Protein AF-A0A6J6HFD9-F1 (afdb_monomer_lite)

Foldseek 3Di:
DPDDPVNVPDPCCVVVVDDVPDDDDDDPVVVVVVVVCCVVVNDPDDPDDPPDD

pLDDT: mean 85.13, std 9.96, range [53.91, 97.31]

Sequence (53 aa):
MQHTEACADCVVSFICSREPGDAVIVDVGEYRALKMLSDSGLVPELRHRRRIG

Organism: NCBI:txid449393

Structure (mmCIF, N/CA/C/O backbone):
data_AF-A0A6J6HFD9-F1
#
_entry.id   AF-A0A6J6HFD9-F1
#
loop_
_atom_site.group_PDB
_atom_site.id
_atom_site.type_symbol
_atom_site.label_atom_id
_atom_site.label_alt_id
_atom_site.label_comp_id
_atom_site.label_asym_id
_atom_site.label_entity_id
_atom_site.label_seq_id
_atom_site.pdbx_PDB_ins_code
_atom_site.Cartn_x
_atom_site.Cartn_y
_atom_site.Cartn_z
_atom_site.occupancy
_atom_site.B_iso_or_equiv
_atom_site.auth_seq_id
_atom_site.auth_comp_id
_atom_site.auth_asym_id
_atom_site.auth_atom_id
_atom_site.pdbx_PDB_model_num
ATOM 1 N N . MET A 1 1 ? 19.301 9.750 3.921 1.00 61.16 1 MET A N 1
ATOM 2 C CA . MET A 1 1 ? 19.163 8.4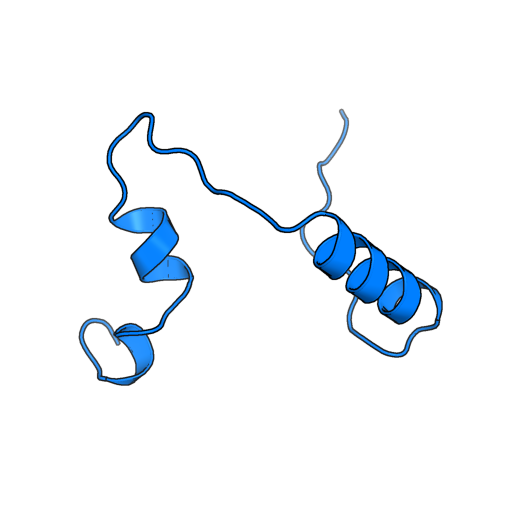10 4.532 1.00 61.16 1 MET A CA 1
ATOM 3 C C . MET A 1 1 ? 18.739 7.415 3.463 1.00 61.16 1 MET A C 1
ATOM 5 O O . MET A 1 1 ? 17.622 6.930 3.477 1.00 61.16 1 MET A O 1
ATOM 9 N N . GLN A 1 2 ? 19.610 7.175 2.493 1.00 62.47 2 GLN A N 1
ATOM 10 C CA . GLN A 1 2 ? 19.368 6.233 1.404 1.00 62.47 2 GLN A CA 1
ATOM 11 C C . GLN A 1 2 ? 20.460 5.168 1.495 1.00 62.47 2 GLN A C 1
ATOM 13 O O . GLN A 1 2 ? 21.573 5.501 1.904 1.00 62.47 2 GLN A O 1
ATOM 18 N N . HIS A 1 3 ? 20.118 3.915 1.181 1.00 68.31 3 HIS A N 1
ATOM 19 C CA . HIS A 1 3 ? 20.990 2.736 1.322 1.00 68.31 3 HIS A CA 1
ATOM 20 C C . HIS A 1 3 ? 21.254 2.261 2.765 1.00 68.31 3 HIS A C 1
ATOM 22 O O . HIS A 1 3 ? 22.338 1.769 3.067 1.00 68.31 3 HIS A O 1
ATOM 28 N N . THR A 1 4 ? 20.276 2.385 3.667 1.00 78.56 4 THR A N 1
ATOM 29 C CA . THR A 1 4 ? 20.300 1.689 4.970 1.00 78.56 4 THR A CA 1
ATOM 30 C C . THR A 1 4 ? 19.489 0.392 4.899 1.00 78.56 4 THR A C 1
ATOM 32 O O . THR A 1 4 ? 18.685 0.224 3.983 1.00 78.56 4 THR A O 1
ATOM 35 N N . GLU A 1 5 ? 19.641 -0.510 5.874 1.00 77.12 5 GLU A N 1
ATOM 36 C CA . GLU A 1 5 ? 18.845 -1.752 5.940 1.00 77.12 5 GLU A CA 1
ATOM 37 C C . GLU A 1 5 ? 17.331 -1.486 5.960 1.00 77.12 5 GLU A C 1
ATOM 39 O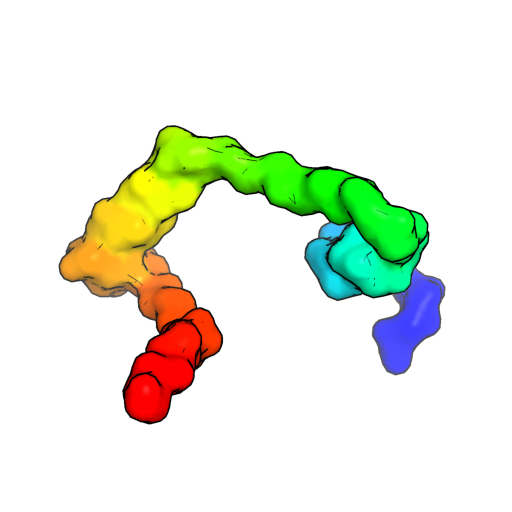 O . GLU A 1 5 ? 16.565 -2.217 5.342 1.00 77.12 5 GLU A O 1
ATOM 44 N N . ALA A 1 6 ? 16.890 -0.374 6.557 1.00 75.00 6 ALA A N 1
ATOM 45 C CA . ALA A 1 6 ? 15.488 0.050 6.518 1.00 75.00 6 ALA A CA 1
ATOM 46 C C . ALA A 1 6 ? 14.973 0.333 5.090 1.00 75.00 6 ALA A C 1
ATOM 48 O O . ALA A 1 6 ? 13.771 0.280 4.839 1.00 75.00 6 ALA A O 1
ATOM 49 N N . CYS A 1 7 ? 15.865 0.642 4.143 1.00 73.06 7 CYS A N 1
ATOM 50 C CA . CYS A 1 7 ? 15.516 0.846 2.739 1.00 73.06 7 CYS A CA 1
ATOM 51 C C . CYS A 1 7 ? 15.459 -0.458 1.927 1.00 73.06 7 CYS A C 1
ATOM 53 O O . CYS A 1 7 ? 14.952 -0.417 0.803 1.00 73.06 7 CYS A O 1
ATOM 55 N N . ALA A 1 8 ? 15.973 -1.576 2.459 1.00 73.62 8 ALA A N 1
ATOM 56 C CA . ALA A 1 8 ? 16.042 -2.858 1.754 1.00 73.62 8 ALA A CA 1
ATOM 57 C C . ALA A 1 8 ? 14.658 -3.499 1.538 1.00 73.62 8 ALA A C 1
ATOM 59 O O . ALA A 1 8 ? 14.482 -4.226 0.568 1.00 73.62 8 ALA A O 1
ATOM 60 N N . ASP A 1 9 ? 13.678 -3.159 2.382 1.00 75.25 9 ASP A N 1
ATOM 61 C CA . ASP A 1 9 ? 12.270 -3.576 2.266 1.00 75.25 9 ASP A CA 1
ATOM 62 C C . ASP A 1 9 ? 11.319 -2.364 2.163 1.00 75.25 9 ASP A C 1
ATOM 64 O O . ASP A 1 9 ? 10.182 -2.349 2.631 1.00 75.25 9 ASP A O 1
ATOM 68 N N . CYS A 1 10 ? 11.810 -1.253 1.607 1.00 83.38 10 CYS A N 1
ATOM 69 C CA . CYS A 1 10 ? 11.006 -0.043 1.509 1.00 83.38 10 CYS A CA 1
ATOM 70 C C . CYS A 1 10 ? 10.131 -0.058 0.253 1.00 83.38 10 CYS A C 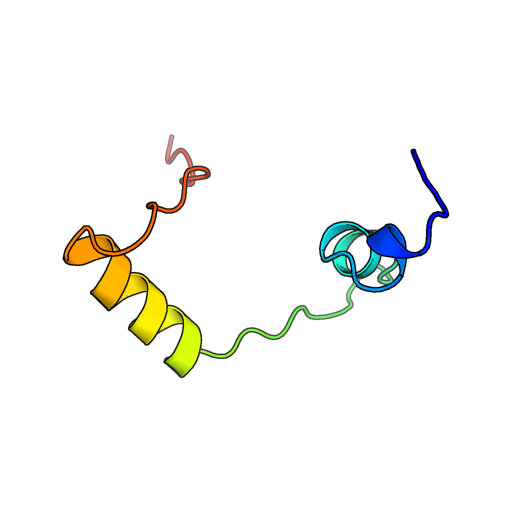1
ATOM 72 O O . CYS A 1 10 ? 10.628 -0.175 -0.869 1.00 83.38 10 CYS A O 1
ATOM 74 N N . VAL A 1 11 ? 8.835 0.211 0.436 1.00 83.62 11 VAL A N 1
ATOM 75 C CA . VAL A 1 11 ? 7.862 0.392 -0.656 1.00 83.62 11 VAL A CA 1
ATOM 76 C C . VAL A 1 11 ? 8.327 1.420 -1.698 1.00 83.62 11 VAL A C 1
ATOM 78 O O . VAL A 1 11 ? 8.045 1.274 -2.883 1.00 83.62 11 VAL A O 1
ATOM 81 N N . VAL A 1 12 ? 9.065 2.454 -1.278 1.00 83.31 12 VAL A N 1
ATOM 82 C CA . VAL A 1 12 ? 9.577 3.497 -2.180 1.00 83.31 12 VAL A CA 1
ATOM 83 C C . VAL A 1 12 ? 10.649 2.935 -3.106 1.00 83.31 12 VAL A C 1
ATOM 85 O O . VAL A 1 12 ? 10.594 3.192 -4.304 1.00 83.31 12 VAL A O 1
ATOM 88 N N . SER A 1 13 ? 11.583 2.135 -2.579 1.00 83.00 13 SER A N 1
ATOM 89 C CA . SER A 1 13 ? 12.599 1.459 -3.390 1.00 83.00 13 SER A CA 1
ATOM 90 C C . SER A 1 13 ? 11.925 0.579 -4.442 1.00 83.00 13 SER A C 1
ATOM 92 O O . SER A 1 13 ? 12.210 0.745 -5.621 1.00 83.00 13 SER A O 1
ATOM 94 N N . PHE A 1 14 ? 10.956 -0.251 -4.032 1.00 83.50 14 PHE A N 1
ATOM 95 C CA . PHE A 1 14 ? 10.193 -1.122 -4.934 1.00 83.50 14 PHE A CA 1
ATOM 96 C C . PHE A 1 14 ? 9.491 -0.350 -6.064 1.00 83.50 14 PHE A C 1
ATOM 98 O O . PHE A 1 14 ? 9.556 -0.738 -7.228 1.00 83.50 14 PHE A O 1
ATOM 105 N N . ILE A 1 15 ? 8.840 0.775 -5.746 1.00 85.19 15 ILE A N 1
ATOM 106 C CA . ILE A 1 15 ? 8.119 1.581 -6.743 1.00 85.19 15 ILE A CA 1
ATOM 107 C C . ILE A 1 15 ? 9.078 2.333 -7.678 1.00 85.19 15 ILE A C 1
ATOM 109 O O . ILE A 1 15 ? 8.759 2.512 -8.855 1.00 85.19 15 ILE A O 1
ATOM 113 N N . CYS A 1 16 ? 10.212 2.814 -7.166 1.00 83.94 16 CYS A N 1
ATOM 114 C CA . CYS A 1 16 ? 11.140 3.665 -7.911 1.00 83.94 16 CYS A CA 1
ATOM 115 C C . CYS A 1 16 ? 12.179 2.889 -8.725 1.00 83.94 16 CYS A C 1
ATOM 117 O O . CYS A 1 16 ? 12.695 3.444 -9.691 1.00 83.94 16 CYS A O 1
ATOM 119 N N . SER A 1 17 ? 12.500 1.646 -8.359 1.00 83.62 17 SER A N 1
ATOM 120 C CA . SER A 1 17 ? 13.491 0.829 -9.073 1.00 83.62 17 SER A CA 1
ATOM 121 C C . SER A 1 17 ? 12.911 -0.003 -10.217 1.00 83.62 17 SER A C 1
ATOM 123 O O . SER A 1 17 ? 13.662 -0.724 -10.866 1.00 83.62 17 SER A O 1
ATOM 125 N N . ARG A 1 18 ? 11.593 0.045 -10.439 1.00 86.94 18 ARG A N 1
ATOM 126 C CA . ARG A 1 18 ? 10.917 -0.720 -11.495 1.00 86.94 18 ARG A CA 1
ATOM 127 C C . ARG A 1 18 ? 11.187 -0.138 -12.881 1.00 86.94 18 ARG A C 1
ATOM 129 O O . ARG A 1 18 ? 11.325 1.081 -13.028 1.00 86.94 18 ARG A O 1
ATOM 136 N N . GLU A 1 19 ? 11.190 -0.986 -13.902 1.00 87.50 19 GLU A N 1
ATOM 137 C CA . GLU A 1 19 ? 11.315 -0.518 -15.276 1.00 87.50 19 GLU A CA 1
ATOM 138 C C . GLU A 1 19 ? 9.999 0.124 -15.757 1.00 87.50 19 GLU A C 1
ATOM 140 O O . GLU A 1 19 ? 8.900 -0.237 -15.309 1.00 87.50 19 GLU A O 1
ATOM 145 N N . PRO A 1 20 ? 10.062 1.117 -16.663 1.00 83.69 20 PRO A N 1
ATOM 146 C CA . PRO A 1 20 ? 8.864 1.682 -17.265 1.00 83.69 20 PRO A CA 1
ATOM 147 C C . PRO A 1 20 ? 8.039 0.594 -17.964 1.00 83.69 20 PRO A C 1
ATOM 149 O O . PRO A 1 20 ? 8.481 0.000 -18.940 1.00 83.69 20 PRO A O 1
ATOM 152 N N . GLY A 1 21 ? 6.819 0.365 -17.479 1.00 82.12 21 GLY A N 1
ATOM 153 C CA . GLY A 1 21 ? 5.923 -0.674 -18.001 1.00 82.12 21 GLY A CA 1
ATOM 154 C C . GLY A 1 21 ? 5.674 -1.825 -17.028 1.00 82.12 21 GLY A C 1
ATOM 155 O O . GLY A 1 21 ? 4.679 -2.528 -17.189 1.00 82.12 21 GLY A O 1
ATOM 156 N N . ASP A 1 22 ? 6.482 -1.953 -15.974 1.00 89.19 22 ASP A N 1
ATOM 157 C CA . ASP A 1 22 ? 6.255 -2.952 -14.933 1.00 89.19 22 ASP A CA 1
ATOM 158 C C . ASP A 1 22 ? 4.945 -2.690 -14.189 1.00 89.19 22 ASP A C 1
ATOM 160 O O . ASP A 1 22 ? 4.680 -1.582 -13.699 1.00 89.19 22 ASP A O 1
ATOM 164 N N . ALA A 1 23 ? 4.116 -3.726 -14.083 1.00 86.25 23 ALA A N 1
ATOM 165 C CA . ALA A 1 23 ? 2.853 -3.658 -13.368 1.00 86.25 23 ALA A CA 1
ATOM 166 C C . ALA A 1 23 ? 3.079 -3.714 -11.852 1.00 86.25 23 ALA A C 1
ATOM 168 O O . ALA A 1 23 ? 3.798 -4.573 -11.345 1.00 86.25 23 ALA A O 1
ATOM 169 N N . VAL A 1 24 ? 2.395 -2.836 -11.116 1.00 86.06 24 VAL A N 1
ATOM 170 C CA . VAL A 1 24 ? 2.248 -2.979 -9.665 1.00 86.06 24 VAL A CA 1
ATOM 171 C C . VAL A 1 24 ? 0.969 -3.763 -9.411 1.00 86.06 24 VAL A C 1
ATOM 173 O O . VAL A 1 24 ? -0.127 -3.285 -9.710 1.00 86.06 24 VAL A O 1
ATOM 176 N N . ILE A 1 25 ? 1.117 -4.975 -8.887 1.00 88.06 25 ILE A N 1
ATOM 177 C CA . ILE A 1 25 ? -0.009 -5.837 -8.534 1.00 88.06 25 ILE A CA 1
ATOM 178 C C . ILE A 1 25 ? -0.421 -5.538 -7.097 1.00 88.06 25 ILE A C 1
ATOM 180 O O . ILE A 1 25 ? 0.416 -5.466 -6.202 1.00 88.06 25 ILE A O 1
ATOM 184 N N . VAL A 1 26 ? -1.722 -5.356 -6.890 1.00 88.31 26 VAL A N 1
ATOM 185 C CA . VAL A 1 26 ? -2.316 -5.113 -5.575 1.00 88.31 26 VAL A CA 1
ATOM 186 C C . VAL A 1 26 ? -3.403 -6.151 -5.352 1.00 88.31 26 VAL A C 1
ATOM 188 O O . VAL A 1 26 ? -4.247 -6.355 -6.230 1.00 88.31 26 VAL A O 1
ATOM 191 N N . ASP A 1 27 ? -3.404 -6.783 -4.180 1.00 93.06 27 ASP A N 1
ATOM 192 C CA . ASP A 1 27 ? -4.471 -7.698 -3.799 1.00 93.06 27 ASP A CA 1
ATOM 193 C C . ASP A 1 27 ? -5.762 -6.918 -3.495 1.00 93.06 27 ASP A C 1
ATOM 195 O O . ASP A 1 27 ? -5.823 -6.013 -2.655 1.00 93.06 27 ASP A O 1
ATOM 199 N N . VAL A 1 28 ? -6.826 -7.261 -4.218 1.00 95.75 28 VAL A N 1
ATOM 200 C CA . VAL A 1 28 ? -8.117 -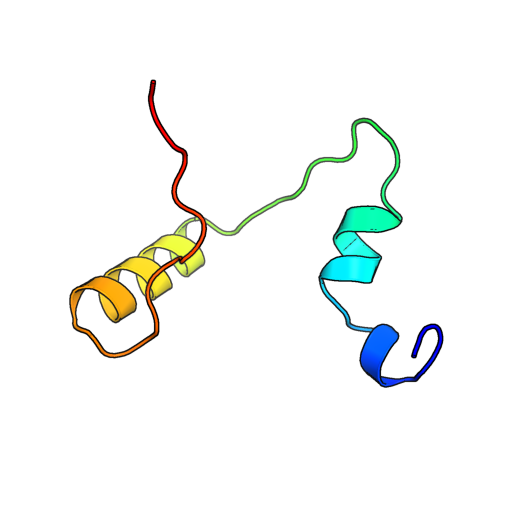6.575 -4.108 1.00 95.75 28 VAL A CA 1
ATOM 201 C C . VAL A 1 28 ? -8.837 -6.926 -2.800 1.00 95.75 28 VAL A C 1
ATOM 203 O O . VAL A 1 28 ? -9.587 -6.098 -2.278 1.00 95.75 28 VAL A O 1
ATOM 206 N N . GLY A 1 29 ? -8.644 -8.134 -2.272 1.00 97.31 29 GLY A N 1
ATOM 207 C CA . GLY A 1 29 ? -9.186 -8.567 -0.989 1.00 97.31 29 GLY A CA 1
ATOM 208 C C . GLY A 1 29 ? -8.559 -7.797 0.170 1.00 97.31 29 GLY A C 1
ATOM 209 O O . GLY A 1 29 ? -9.287 -7.231 0.987 1.00 97.31 29 GLY A O 1
ATOM 210 N N . GLU A 1 30 ? -7.231 -7.680 0.184 1.00 94.44 30 GLU A N 1
ATOM 211 C CA . GLU A 1 30 ? -6.507 -6.878 1.178 1.00 94.44 30 GLU A CA 1
ATOM 212 C C . GLU A 1 30 ? -6.919 -5.405 1.118 1.00 94.44 30 GLU A C 1
ATOM 214 O O . GLU A 1 30 ? -7.241 -4.798 2.143 1.00 94.44 30 GLU A O 1
ATOM 219 N N . TYR A 1 31 ? -7.009 -4.837 -0.088 1.00 93.31 31 TYR A N 1
ATOM 220 C CA . TYR A 1 31 ? -7.484 -3.467 -0.269 1.00 93.31 31 TYR A CA 1
ATOM 221 C C . TYR A 1 31 ? -8.891 -3.259 0.313 1.00 93.31 31 TYR A C 1
ATOM 223 O O . TYR A 1 31 ? -9.155 -2.256 0.982 1.00 93.31 31 TYR A O 1
ATOM 231 N N . ARG A 1 32 ? -9.810 -4.206 0.083 1.00 95.19 32 ARG A N 1
ATOM 232 C CA . ARG A 1 32 ? -11.173 -4.139 0.634 1.00 95.19 32 ARG A CA 1
ATOM 233 C C . ARG A 1 32 ? -11.175 -4.225 2.156 1.00 95.19 32 ARG A C 1
ATOM 235 O O . ARG A 1 32 ? -11.912 -3.466 2.779 1.00 95.19 32 ARG A O 1
ATOM 242 N N . ALA A 1 33 ? -10.350 -5.087 2.745 1.00 96.12 33 ALA A N 1
ATOM 243 C CA . ALA A 1 33 ? -10.221 -5.187 4.194 1.00 96.12 33 ALA A CA 1
ATOM 244 C C . ALA A 1 33 ? -9.717 -3.867 4.800 1.00 96.12 33 ALA A C 1
ATOM 246 O O . ALA A 1 33 ? -10.344 -3.332 5.713 1.00 96.12 33 ALA A O 1
ATOM 247 N N . LEU A 1 34 ? -8.655 -3.281 4.234 1.00 94.19 34 LEU A N 1
ATOM 248 C CA . LEU A 1 34 ? -8.144 -1.974 4.662 1.00 94.19 34 LEU A CA 1
ATOM 249 C C . LEU A 1 34 ? -9.199 -0.873 4.531 1.00 94.19 34 LEU A C 1
ATOM 251 O O . LEU A 1 34 ? -9.329 -0.036 5.424 1.00 94.19 34 LEU A O 1
ATOM 255 N N . LYS A 1 35 ? -9.988 -0.889 3.452 1.00 93.19 35 LYS A N 1
ATOM 256 C CA . LYS A 1 35 ? -11.095 0.050 3.271 1.00 93.19 35 LYS A CA 1
ATOM 257 C C . LYS A 1 35 ? -12.156 -0.093 4.363 1.00 93.19 35 LYS A C 1
ATOM 259 O O . LYS A 1 35 ? -12.532 0.910 4.955 1.00 93.1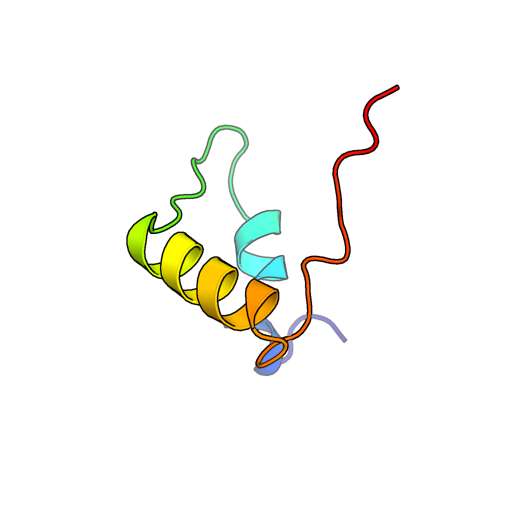9 35 LYS A O 1
ATOM 264 N N . MET A 1 36 ? -12.588 -1.315 4.677 1.00 96.62 36 MET A N 1
ATOM 265 C CA . MET A 1 36 ? -13.554 -1.558 5.756 1.00 96.62 36 MET A CA 1
ATOM 266 C C . MET A 1 36 ? -13.037 -1.061 7.111 1.00 96.62 36 MET A C 1
ATOM 268 O O . MET A 1 36 ? -13.775 -0.419 7.856 1.00 96.62 36 MET A O 1
ATOM 272 N N . LEU A 1 37 ? -11.762 -1.316 7.417 1.00 96.56 37 LEU A N 1
ATOM 273 C CA . LEU A 1 37 ? -11.139 -0.826 8.646 1.00 96.56 37 LEU A CA 1
ATOM 274 C C . LEU A 1 37 ? -11.101 0.706 8.678 1.00 96.56 37 LEU A C 1
ATOM 276 O O . LEU A 1 37 ? -11.427 1.307 9.702 1.00 96.56 37 LEU A O 1
ATOM 280 N N . SER A 1 38 ? -10.748 1.336 7.557 1.00 95.56 38 SER A N 1
ATOM 281 C CA . SER A 1 38 ? -10.698 2.792 7.421 1.00 95.56 38 SER A CA 1
ATOM 282 C C . SER A 1 38 ? -12.076 3.416 7.634 1.00 95.56 38 SER A C 1
ATOM 284 O O . SER A 1 38 ? -12.195 4.363 8.404 1.00 95.56 38 SER A O 1
ATOM 286 N N . ASP A 1 39 ? -13.117 2.858 7.010 1.00 94.62 39 ASP A N 1
ATOM 287 C CA . ASP A 1 39 ? -14.499 3.340 7.121 1.00 94.62 39 ASP A CA 1
ATOM 288 C C . ASP A 1 39 ? -15.037 3.216 8.564 1.00 94.62 39 ASP A C 1
ATOM 290 O O . ASP A 1 39 ? -15.887 3.996 8.987 1.00 94.62 39 ASP A O 1
ATOM 294 N N . SER A 1 40 ? -14.511 2.264 9.345 1.00 97.19 40 SER A N 1
ATOM 295 C CA . SER A 1 40 ? -14.815 2.102 10.776 1.00 97.19 40 SER A CA 1
ATOM 296 C C . SER A 1 40 ? -13.943 2.945 11.721 1.00 97.19 40 SER A C 1
ATOM 298 O O . SER A 1 40 ? -14.125 2.889 12.936 1.00 97.19 40 SER A O 1
ATOM 300 N N . GLY A 1 41 ? -12.985 3.714 11.192 1.00 96.44 41 GLY A N 1
ATOM 301 C CA . GLY A 1 41 ? -12.061 4.534 11.982 1.00 96.44 41 GLY A CA 1
ATOM 302 C C . GLY A 1 41 ? -10.958 3.752 12.705 1.00 96.44 41 GLY A C 1
ATOM 303 O O . GLY A 1 41 ? -10.279 4.308 13.565 1.00 96.44 41 GLY A O 1
ATOM 304 N N . LEU A 1 42 ? -10.761 2.472 12.369 1.00 97.25 42 LEU A N 1
ATOM 305 C CA . LEU A 1 42 ? -9.763 1.604 13.007 1.00 97.25 42 LEU A CA 1
ATOM 306 C C . LEU A 1 42 ? -8.352 1.776 12.430 1.00 97.25 42 LEU A C 1
ATOM 308 O O . LEU A 1 42 ? -7.376 1.385 13.066 1.00 97.25 42 LEU A O 1
ATOM 312 N N . VAL A 1 43 ? -8.231 2.361 11.236 1.00 95.75 43 VAL A N 1
ATOM 313 C CA . VAL A 1 43 ? -6.949 2.683 10.594 1.00 95.75 43 VAL A CA 1
ATOM 314 C C . VAL A 1 43 ? -7.007 4.064 9.935 1.00 95.75 43 VAL A C 1
ATOM 316 O O . VAL A 1 43 ? -8.098 4.546 9.623 1.00 95.75 43 VAL A O 1
ATOM 319 N N . PRO A 1 44 ? -5.854 4.719 9.698 1.00 92.88 44 PRO A N 1
ATOM 320 C CA . PRO A 1 44 ? -5.820 5.994 8.993 1.00 92.88 44 PRO A CA 1
ATOM 321 C C . PRO A 1 44 ? -6.379 5.896 7.571 1.00 92.88 44 PRO A C 1
ATOM 323 O O . PRO A 1 44 ? -6.035 4.982 6.821 1.00 92.88 44 PRO A O 1
ATOM 326 N N . GLU A 1 45 ? -7.164 6.897 7.170 1.00 90.06 45 GLU 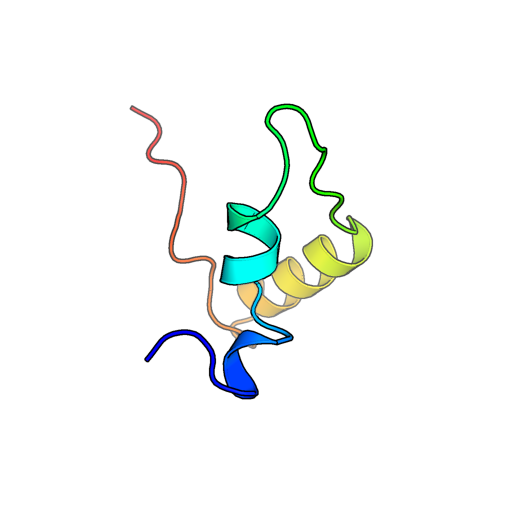A N 1
ATOM 327 C CA . GLU A 1 45 ? -7.627 7.002 5.788 1.00 90.06 45 GLU A CA 1
ATOM 328 C C . GLU A 1 45 ? -6.483 7.314 4.809 1.00 90.06 45 GLU A C 1
ATOM 330 O O . GLU A 1 45 ? -5.457 7.921 5.145 1.00 90.06 45 GLU A O 1
ATOM 335 N N . LEU A 1 46 ? -6.711 6.966 3.541 1.00 85.12 46 LEU A N 1
ATOM 336 C CA . LEU A 1 46 ? -5.809 7.271 2.437 1.00 85.12 46 LEU A CA 1
ATOM 337 C C . LEU A 1 46 ? -5.729 8.793 2.223 1.00 85.12 46 LEU A C 1
ATOM 339 O O . LEU A 1 46 ? -6.659 9.425 1.723 1.00 85.12 46 LEU A O 1
ATOM 343 N N . ARG A 1 47 ? -4.590 9.384 2.597 1.00 84.12 47 ARG A N 1
ATOM 344 C CA . ARG A 1 47 ? -4.367 10.843 2.557 1.00 84.12 47 ARG A CA 1
ATOM 345 C C . ARG A 1 47 ? -4.275 11.398 1.136 1.00 84.12 47 ARG A C 1
ATOM 347 O O . ARG A 1 47 ? -4.649 12.540 0.884 1.00 84.12 47 ARG A O 1
ATOM 354 N N . HIS A 1 48 ? -3.787 10.588 0.199 1.00 81.81 48 HIS A N 1
ATOM 355 C CA . HIS A 1 48 ? -3.644 10.964 -1.203 1.00 81.81 48 HIS A CA 1
ATOM 356 C C . HIS A 1 48 ? -4.896 10.576 -1.988 1.00 81.81 48 HIS A C 1
ATOM 358 O O . HIS A 1 48 ? -4.950 9.541 -2.648 1.00 81.81 48 HIS A O 1
ATOM 364 N N . ARG A 1 49 ? -5.925 11.423 -1.909 1.00 80.62 49 ARG A N 1
ATOM 365 C CA . ARG A 1 49 ? -7.108 11.304 -2.765 1.00 80.62 49 ARG A CA 1
ATOM 366 C C . ARG A 1 49 ? -6.852 11.993 -4.100 1.00 80.62 49 ARG A C 1
ATOM 368 O O . ARG A 1 49 ? -6.323 13.103 -4.150 1.00 80.62 49 ARG A O 1
ATOM 375 N N . ARG A 1 50 ? -7.256 11.339 -5.192 1.00 80.00 50 ARG A N 1
ATOM 376 C CA . ARG A 1 50 ? -7.272 11.956 -6.521 1.00 80.00 50 ARG A CA 1
ATOM 377 C C . ARG A 1 50 ? -8.124 13.222 -6.446 1.00 80.00 50 ARG A C 1
ATOM 379 O O . ARG A 1 50 ? -9.318 13.142 -6.168 1.00 80.00 50 ARG A O 1
ATOM 386 N N . ARG A 1 51 ? -7.514 14.381 -6.701 1.00 77.75 51 ARG A N 1
ATOM 387 C CA . ARG A 1 51 ? -8.266 15.616 -6.938 1.00 77.75 51 ARG A CA 1
ATOM 388 C C . ARG A 1 51 ? -8.933 15.450 -8.297 1.00 77.75 51 ARG A C 1
ATOM 390 O O . ARG A 1 51 ? -8.257 15.456 -9.320 1.00 77.75 51 ARG A O 1
ATOM 397 N N . ILE A 1 52 ? -10.232 15.187 -8.295 1.00 70.69 52 ILE A N 1
ATOM 398 C CA . ILE A 1 52 ? -11.043 15.357 -9.496 1.00 70.69 52 ILE A CA 1
ATOM 399 C C . ILE A 1 52 ? -11.227 16.867 -9.683 1.00 70.69 52 ILE A C 1
ATOM 401 O O . ILE A 1 52 ? -11.670 17.549 -8.759 1.00 70.69 52 ILE A O 1
ATOM 405 N N . GLY A 1 53 ? -10.740 17.377 -10.812 1.00 53.91 53 GLY A N 1
ATOM 406 C CA . GLY A 1 53 ? -11.016 18.724 -11.308 1.00 53.91 53 GLY A CA 1
ATOM 407 C C . GLY A 1 53 ? -12.088 18.666 -12.378 1.00 53.91 53 GLY A C 1
ATOM 408 O O . GLY A 1 53 ? -12.238 17.572 -12.974 1.00 53.91 53 GLY A O 1
#

Radius of gyration: 14.84 Å; chains: 1; bounding box: 36×27×31 Å

Secondary structure (DSSP, 8-state):
--SSGGGTT-HHHHHHSSPTT------HHHHHHHHHHHHTTSS---S------